Protein AF-X1LI17-F1 (afdb_monomer_lite)

pLDDT: mean 80.9, std 9.8, range [59.0, 95.38]

Sequence (76 aa):
MIASILLGMGLPTTAKYIILSIMAAPALVDLGIQPLAAHLFILYFGVIADLTPPVAVAAYAGAGISGGNSMKTGFI

Organism: NCBI:txid412755

Secondary structure (DSSP, 8-state):
-HHHHHTTTTS-HHHHHHHHHHHTHHHHHHTT--HHHHHHHHHHHHHHTTTSTTT-HHHHHHHHHHT--HHHHH--

InterPro domains:
  IPR010656 TRAP C4-dicarboxylate transport system permease DctM subunit [PF06808] (1-69)
  IPR011853 TRAP C4-dicarboxylate transport system permease, fused DctM-DctQ [PTHR43849] (1-75)

Foldseek 3Di:
DVCLLVLQAPDDLVVSLVVCCVPPLVVVVVVVDDSVCSSVVSSVSSVLSC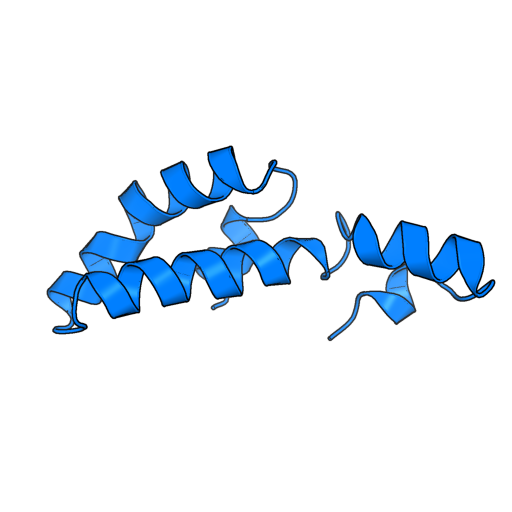LAPDNRPVLVVVCVVVVHDSNVSSDD

Structure (mmCIF, N/CA/C/O backbone):
data_AF-X1LI17-F1
#
_entry.id   AF-X1LI17-F1
#
loop_
_atom_site.group_PDB
_atom_site.id
_atom_site.type_symbol
_atom_site.label_atom_id
_atom_site.label_alt_id
_atom_site.label_comp_id
_atom_site.label_asym_id
_atom_site.label_entity_id
_atom_site.label_seq_id
_atom_site.pdbx_PDB_ins_code
_atom_site.Cartn_x
_atom_site.Cartn_y
_atom_site.Cartn_z
_atom_site.occupancy
_atom_site.B_iso_or_equiv
_atom_site.auth_seq_id
_atom_site.auth_comp_id
_atom_site.auth_asym_id
_atom_site.auth_atom_id
_atom_site.pdbx_PDB_model_num
ATOM 1 N N . MET A 1 1 ? -7.759 -0.437 -0.068 1.00 68.62 1 MET A N 1
ATOM 2 C CA . MET A 1 1 ? -7.164 -0.637 -1.406 1.00 68.62 1 MET A CA 1
ATOM 3 C C . MET A 1 1 ? -6.828 0.692 -2.070 1.00 68.62 1 MET A C 1
ATOM 5 O O . MET A 1 1 ? -5.665 1.052 -2.038 1.00 68.62 1 MET A O 1
ATOM 9 N N . ILE A 1 2 ? -7.801 1.458 -2.583 1.00 73.94 2 ILE A N 1
ATOM 10 C CA . ILE A 1 2 ? -7.531 2.696 -3.350 1.00 73.94 2 ILE A CA 1
ATOM 11 C C . ILE A 1 2 ? -6.708 3.717 -2.546 1.00 73.94 2 ILE A C 1
ATOM 13 O O . ILE A 1 2 ? -5.692 4.197 -3.032 1.00 73.94 2 ILE A O 1
ATOM 17 N N . ALA A 1 3 ? -7.079 3.988 -1.289 1.00 70.31 3 ALA A N 1
ATOM 18 C CA . ALA A 1 3 ? -6.322 4.901 -0.426 1.00 70.31 3 ALA A CA 1
ATOM 19 C C . ALA A 1 3 ? -4.886 4.414 -0.152 1.00 70.31 3 ALA A C 1
ATOM 21 O O . ALA A 1 3 ? -3.953 5.204 -0.185 1.00 70.31 3 ALA A O 1
ATOM 22 N N . SER A 1 4 ? -4.699 3.108 0.062 1.00 65.25 4 SER A N 1
ATOM 23 C CA . SER A 1 4 ? -3.381 2.494 0.278 1.00 65.25 4 SER A CA 1
ATOM 24 C C . SER A 1 4 ? -2.485 2.576 -0.956 1.00 65.25 4 SER A C 1
ATOM 26 O O . SER A 1 4 ? -1.275 2.724 -0.818 1.00 65.25 4 SER A O 1
ATOM 28 N N . ILE A 1 5 ? -3.089 2.508 -2.146 1.00 69.88 5 ILE A N 1
ATOM 29 C CA . ILE A 1 5 ? -2.390 2.655 -3.421 1.00 69.88 5 ILE A CA 1
ATOM 30 C C . ILE A 1 5 ? -2.004 4.119 -3.642 1.00 69.88 5 ILE A C 1
ATOM 32 O O . ILE A 1 5 ? -0.829 4.415 -3.820 1.00 69.88 5 ILE A O 1
ATOM 36 N N . LEU A 1 6 ? -2.954 5.051 -3.533 1.00 68.12 6 LEU A N 1
ATOM 37 C CA . LEU A 1 6 ? -2.706 6.476 -3.784 1.00 68.12 6 LEU A CA 1
ATOM 38 C C . LEU A 1 6 ? -1.726 7.105 -2.788 1.00 68.12 6 LEU A C 1
ATOM 40 O O . LEU A 1 6 ? -0.803 7.801 -3.197 1.00 68.12 6 LEU A O 1
ATOM 44 N N . LEU A 1 7 ? -1.889 6.829 -1.491 1.00 64.12 7 LEU A N 1
ATOM 45 C CA . LEU A 1 7 ? -0.953 7.294 -0.456 1.00 64.12 7 LEU A CA 1
ATOM 46 C C . LEU A 1 7 ? 0.393 6.562 -0.527 1.00 64.12 7 LEU A C 1
ATOM 48 O O . LEU A 1 7 ? 1.352 6.949 0.137 1.00 64.12 7 LEU A O 1
ATOM 52 N N . GLY A 1 8 ? 0.443 5.476 -1.298 1.00 59.00 8 GLY A N 1
ATOM 53 C CA . GLY A 1 8 ? 1.578 4.591 -1.393 1.00 59.00 8 GLY A CA 1
ATOM 54 C C . GLY A 1 8 ? 2.555 4.883 -2.526 1.00 59.00 8 GLY A C 1
ATOM 55 O O . GLY A 1 8 ? 3.678 4.381 -2.521 1.00 59.00 8 GLY A O 1
ATOM 56 N N . MET A 1 9 ? 2.155 5.662 -3.519 1.00 67.19 9 MET A N 1
ATOM 57 C CA . MET A 1 9 ? 2.962 5.874 -4.716 1.00 67.19 9 MET A CA 1
ATOM 58 C C . MET A 1 9 ? 4.130 6.830 -4.436 1.00 67.19 9 MET A C 1
ATOM 60 O O . MET A 1 9 ? 3.929 7.950 -3.979 1.00 67.19 9 MET A O 1
ATOM 64 N N . GLY A 1 10 ? 5.361 6.401 -4.742 1.00 65.25 10 GLY A N 1
ATOM 65 C CA . GLY A 1 10 ? 6.552 7.271 -4.733 1.00 65.25 10 GLY A CA 1
ATOM 66 C C . GLY A 1 10 ? 7.416 7.207 -3.471 1.00 65.25 10 GLY A C 1
ATOM 67 O O . GLY A 1 10 ? 8.406 7.928 -3.382 1.00 65.25 10 GLY A O 1
ATOM 68 N N . LEU A 1 11 ? 7.071 6.351 -2.506 1.00 71.69 11 LEU A N 1
ATOM 69 C CA . LEU A 1 11 ? 7.735 6.251 -1.204 1.00 71.69 11 LEU A CA 1
ATOM 70 C C . LEU A 1 11 ? 8.346 4.854 -0.998 1.00 71.69 11 LEU A C 1
ATOM 72 O O . LEU A 1 11 ? 7.690 3.864 -1.328 1.00 71.69 11 LEU A O 1
ATOM 76 N N . PRO A 1 12 ? 9.538 4.733 -0.375 1.00 79.94 12 PRO A N 1
ATOM 77 C CA . PRO A 1 12 ? 10.049 3.444 0.085 1.00 79.94 12 PRO A CA 1
ATOM 78 C C . PRO A 1 12 ? 9.041 2.747 1.008 1.00 79.94 12 PRO A C 1
ATOM 80 O O . PRO A 1 12 ? 8.390 3.406 1.825 1.00 79.94 12 PRO A O 1
ATOM 83 N N . THR A 1 13 ? 8.942 1.416 0.925 1.00 81.44 13 THR A N 1
ATOM 84 C CA . THR A 1 13 ? 7.938 0.600 1.637 1.00 81.44 13 THR A CA 1
ATOM 85 C C . THR A 1 13 ? 7.819 0.942 3.125 1.00 81.44 13 THR A C 1
ATOM 87 O O . THR A 1 13 ? 6.710 1.031 3.650 1.00 81.44 13 THR A O 1
ATOM 90 N N . THR A 1 14 ? 8.941 1.213 3.795 1.00 85.69 14 THR A N 1
ATOM 91 C CA . THR A 1 14 ? 8.971 1.600 5.212 1.00 85.69 14 THR A CA 1
ATOM 92 C C . THR A 1 14 ? 8.220 2.906 5.483 1.00 85.69 14 THR A C 1
ATOM 94 O O . THR A 1 14 ? 7.350 2.942 6.350 1.00 85.69 14 THR A O 1
ATOM 97 N N . ALA A 1 15 ? 8.511 3.974 4.732 1.00 85.56 15 ALA A N 1
ATOM 98 C CA . ALA A 1 15 ? 7.859 5.277 4.907 1.00 85.56 15 ALA A CA 1
ATOM 99 C C . ALA A 1 15 ? 6.351 5.182 4.636 1.00 85.56 15 ALA A C 1
ATOM 101 O O . ALA A 1 15 ? 5.523 5.739 5.355 1.00 85.56 15 ALA A O 1
ATOM 102 N N . LYS A 1 16 ? 6.007 4.387 3.627 1.00 83.62 16 LYS A N 1
ATOM 103 C CA . LYS A 1 16 ? 4.643 4.097 3.213 1.00 83.62 16 LYS A CA 1
ATOM 104 C C . LYS A 1 16 ? 3.820 3.416 4.307 1.00 83.62 16 LYS A C 1
ATOM 106 O O . LYS A 1 16 ? 2.708 3.841 4.614 1.00 83.62 16 LYS A O 1
ATOM 111 N N . TYR A 1 17 ? 4.391 2.378 4.919 1.00 87.81 17 TYR A N 1
ATOM 112 C CA . TYR A 1 17 ? 3.755 1.655 6.014 1.00 87.81 17 TYR A CA 1
ATOM 113 C C . TYR A 1 17 ? 3.507 2.564 7.216 1.00 87.81 17 TYR A C 1
ATOM 115 O O . TYR A 1 17 ? 2.413 2.532 7.771 1.00 87.81 17 TYR A O 1
ATOM 123 N N . ILE A 1 18 ? 4.473 3.414 7.579 1.00 90.19 18 ILE A N 1
ATOM 124 C CA . ILE A 1 18 ? 4.314 4.365 8.687 1.00 90.19 18 ILE A CA 1
ATOM 125 C C . ILE A 1 18 ? 3.104 5.274 8.432 1.00 90.19 18 ILE A C 1
ATOM 127 O O . ILE A 1 18 ? 2.203 5.330 9.266 1.00 90.19 18 ILE A O 1
ATOM 131 N N . ILE A 1 19 ? 3.018 5.899 7.255 1.00 89.38 19 ILE A N 1
ATOM 132 C CA . ILE A 1 19 ? 1.899 6.787 6.895 1.00 89.38 19 ILE A CA 1
ATOM 133 C C . ILE A 1 19 ? 0.559 6.038 6.941 1.00 89.38 19 ILE A C 1
ATOM 135 O O . ILE A 1 19 ? -0.395 6.493 7.575 1.00 89.38 19 ILE A O 1
ATOM 139 N N . LEU A 1 20 ? 0.484 4.856 6.325 1.00 87.69 20 LEU A N 1
ATOM 140 C CA . LEU A 1 20 ? -0.747 4.065 6.296 1.00 87.69 20 LEU A CA 1
ATOM 141 C C . LEU A 1 20 ? -1.141 3.524 7.676 1.00 87.69 20 LEU A C 1
ATOM 143 O O . LEU A 1 20 ? -2.330 3.409 7.965 1.00 87.69 20 LEU A O 1
ATOM 147 N N . SER A 1 21 ? -0.175 3.220 8.540 1.00 90.38 21 SER A N 1
ATOM 148 C CA . SER A 1 21 ? -0.435 2.759 9.907 1.00 90.38 21 SER A CA 1
ATOM 149 C C . SER A 1 21 ? -1.013 3.856 10.796 1.00 90.38 21 SER A C 1
ATOM 151 O O . SER A 1 21 ? -1.768 3.552 11.710 1.00 90.38 21 SER A O 1
ATOM 153 N N . ILE A 1 22 ? -0.707 5.122 10.504 1.00 92.75 22 ILE A N 1
ATOM 154 C CA . ILE A 1 22 ? -1.234 6.270 11.246 1.00 92.75 22 ILE A CA 1
ATOM 155 C C . ILE A 1 22 ? -2.601 6.688 10.690 1.00 92.75 22 ILE A C 1
ATOM 157 O O . ILE A 1 22 ? -3.479 7.075 11.453 1.00 92.75 22 ILE A O 1
ATOM 161 N N . MET A 1 23 ? -2.804 6.601 9.371 1.00 89.75 23 MET A N 1
ATOM 162 C CA . MET A 1 23 ? -4.024 7.104 8.724 1.00 89.75 23 MET A CA 1
ATOM 163 C C . MET A 1 23 ? -5.100 6.035 8.493 1.00 89.75 23 MET A C 1
ATOM 165 O O . MET A 1 23 ? -6.279 6.288 8.716 1.00 89.75 23 MET A O 1
ATOM 169 N N . ALA A 1 24 ? -4.720 4.854 8.001 1.00 88.25 24 ALA A N 1
ATOM 170 C CA . ALA A 1 24 ? -5.654 3.847 7.492 1.00 88.25 24 ALA A CA 1
ATOM 171 C C . ALA A 1 24 ? -5.863 2.660 8.445 1.00 88.25 24 ALA A C 1
ATOM 173 O O . ALA A 1 24 ? -6.971 2.129 8.502 1.00 88.25 24 ALA A O 1
ATOM 174 N N . ALA A 1 25 ? -4.841 2.238 9.199 1.00 89.19 25 ALA A N 1
ATOM 175 C CA . ALA A 1 25 ? -5.000 1.150 10.171 1.00 89.19 25 ALA A CA 1
ATOM 176 C C . ALA A 1 25 ? -6.024 1.462 11.282 1.00 89.19 25 ALA A C 1
ATOM 178 O O . ALA A 1 25 ? -6.852 0.589 11.537 1.00 89.19 25 ALA A O 1
ATOM 179 N N . PRO A 1 26 ? -6.060 2.667 11.895 1.00 90.88 26 PRO A N 1
ATOM 180 C CA . PRO A 1 26 ? -7.026 2.969 12.952 1.00 90.88 26 PRO A CA 1
ATOM 181 C C . PRO A 1 26 ? -8.463 2.908 12.438 1.00 90.88 26 PRO A C 1
ATOM 183 O O . PRO A 1 26 ? -9.300 2.256 13.04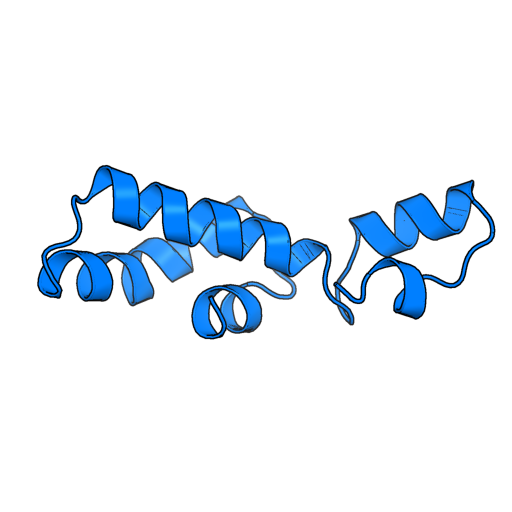3 1.00 90.88 26 PRO A O 1
ATOM 186 N N . ALA A 1 27 ? -8.716 3.460 11.246 1.00 91.25 27 ALA A N 1
ATOM 187 C CA . ALA A 1 27 ? -10.032 3.411 10.614 1.00 91.25 27 ALA A CA 1
ATOM 188 C C . ALA A 1 27 ? -10.526 1.971 10.37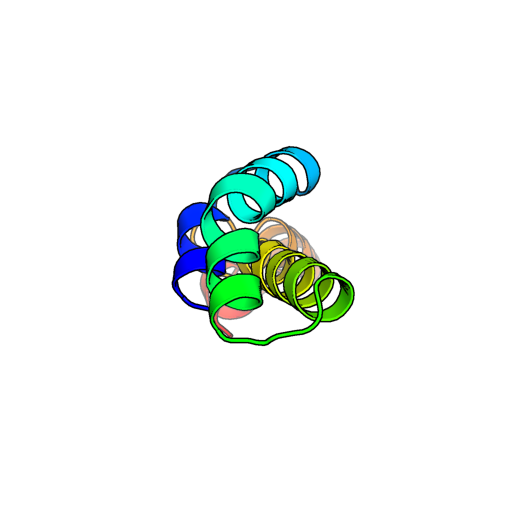5 1.00 91.25 27 ALA A C 1
ATOM 190 O O . ALA A 1 27 ? -11.709 1.68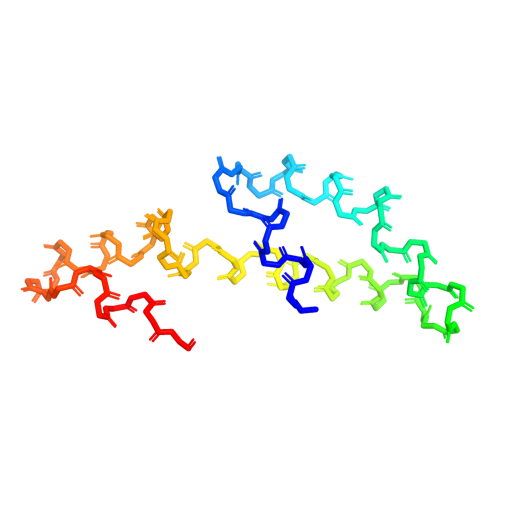7 10.535 1.00 91.25 27 ALA A O 1
ATOM 191 N N . LEU A 1 28 ? -9.630 1.047 10.005 1.00 89.88 28 LEU A N 1
ATOM 192 C CA . LEU A 1 28 ? -9.971 -0.373 9.854 1.00 89.88 28 LEU A CA 1
ATOM 193 C C . LEU A 1 28 ? -10.248 -1.044 11.204 1.00 89.88 28 LEU A C 1
ATOM 195 O O . LEU A 1 28 ? -11.153 -1.872 11.298 1.00 89.88 28 LEU A O 1
ATOM 199 N N . VAL A 1 29 ? -9.489 -0.689 12.240 1.00 93.62 29 VAL A N 1
ATOM 200 C CA . VAL A 1 29 ? -9.700 -1.201 13.601 1.00 93.62 29 VAL A CA 1
ATOM 201 C C . VAL A 1 29 ? -11.030 -0.705 14.174 1.00 93.62 29 VAL A C 1
ATOM 203 O O . VAL A 1 29 ? -11.773 -1.508 14.735 1.00 93.62 29 VAL A O 1
ATOM 206 N N . ASP A 1 30 ? -11.388 0.559 13.947 1.00 93.31 30 ASP A N 1
ATOM 207 C CA . ASP A 1 30 ? -12.678 1.140 14.352 1.00 93.31 30 ASP A CA 1
ATOM 208 C C . ASP A 1 30 ? -13.866 0.477 13.633 1.00 93.31 30 ASP A C 1
ATOM 210 O O . ASP A 1 30 ? -14.958 0.359 14.186 1.00 93.31 30 ASP A O 1
ATOM 214 N N . LEU A 1 31 ? -13.642 -0.028 12.415 1.00 92.88 31 LEU A N 1
ATOM 215 C CA . LEU A 1 31 ? -14.588 -0.855 11.656 1.00 92.88 31 LEU A CA 1
ATOM 216 C C . LEU A 1 31 ? -14.680 -2.311 12.164 1.00 92.88 31 LEU A C 1
ATOM 218 O O . LEU A 1 31 ? -15.401 -3.120 11.577 1.00 92.88 31 LEU A O 1
ATOM 222 N N . GLY A 1 32 ? -13.966 -2.664 13.237 1.00 92.38 32 GLY A N 1
ATOM 223 C CA . GLY A 1 32 ? -13.992 -3.991 13.858 1.00 92.38 32 GLY A CA 1
ATOM 224 C C . GLY A 1 32 ? -13.022 -5.007 13.245 1.00 92.38 32 GLY A C 1
ATOM 225 O O . GLY A 1 32 ? -13.083 -6.192 13.580 1.00 92.38 32 GLY A O 1
ATOM 226 N N . ILE A 1 33 ? -12.117 -4.583 12.357 1.00 93.94 33 ILE A N 1
ATOM 227 C CA . ILE A 1 33 ? -11.074 -5.461 11.814 1.00 93.94 33 ILE A CA 1
ATOM 228 C C . ILE A 1 33 ? -9.995 -5.684 12.879 1.00 93.94 33 ILE A C 1
ATOM 230 O O . ILE A 1 33 ? -9.542 -4.750 13.537 1.00 93.94 33 ILE A O 1
ATOM 234 N N . GLN A 1 34 ? -9.529 -6.928 13.027 1.00 95.38 34 GLN A N 1
ATOM 235 C CA . GLN A 1 34 ? -8.432 -7.233 13.949 1.00 95.38 34 GLN A CA 1
ATOM 236 C C . GLN A 1 34 ? -7.180 -6.404 13.605 1.00 95.38 34 GLN A C 1
ATOM 238 O O . GLN A 1 34 ? -6.797 -6.369 12.432 1.00 95.38 34 GLN A O 1
ATOM 243 N N . PRO A 1 35 ? -6.478 -5.816 14.594 1.00 92.38 35 PRO A N 1
ATOM 244 C CA . PRO A 1 35 ? -5.329 -4.944 14.343 1.00 92.38 35 PRO A CA 1
ATOM 245 C C . PRO A 1 35 ? -4.267 -5.575 13.442 1.00 92.38 35 PRO A C 1
ATOM 247 O O . PRO A 1 35 ? -3.830 -4.961 12.473 1.00 92.38 35 PRO A O 1
ATOM 250 N N . LEU A 1 36 ? -3.908 -6.838 13.686 1.00 94.50 36 LEU A N 1
ATOM 251 C CA . LEU A 1 36 ? -2.938 -7.546 12.850 1.00 94.50 36 LEU A CA 1
ATOM 252 C C . LEU A 1 36 ? -3.396 -7.630 11.385 1.00 94.50 36 LEU A C 1
ATOM 254 O O . LEU A 1 36 ? -2.612 -7.360 10.479 1.00 94.50 36 LEU A O 1
ATOM 258 N N . ALA A 1 37 ? -4.669 -7.956 11.150 1.00 92.88 37 ALA A N 1
ATOM 259 C CA . ALA A 1 37 ? -5.232 -8.017 9.806 1.00 92.88 37 ALA A CA 1
ATOM 260 C C . ALA A 1 37 ? -5.262 -6.632 9.143 1.00 92.88 37 ALA A C 1
ATOM 262 O O . ALA A 1 37 ? -4.917 -6.520 7.970 1.00 92.88 37 ALA A O 1
ATOM 263 N N . ALA A 1 38 ? -5.594 -5.574 9.890 1.00 93.06 38 ALA A N 1
ATOM 264 C CA . ALA A 1 38 ? -5.561 -4.200 9.396 1.00 93.06 38 ALA A CA 1
ATOM 265 C C . ALA A 1 38 ? -4.143 -3.788 8.966 1.00 93.06 38 ALA A C 1
ATOM 267 O O . ALA A 1 38 ? -3.963 -3.287 7.855 1.00 93.06 38 ALA A O 1
ATOM 268 N N . HIS A 1 39 ? -3.134 -4.064 9.799 1.00 93.44 39 HIS A N 1
ATOM 269 C CA . HIS A 1 39 ? -1.729 -3.766 9.506 1.00 93.44 39 HIS A CA 1
ATOM 270 C C . HIS A 1 39 ? -1.192 -4.558 8.306 1.00 93.44 39 HIS A C 1
ATOM 272 O O . HIS A 1 39 ? -0.531 -3.988 7.437 1.00 93.44 39 HIS A O 1
ATOM 278 N N . LEU A 1 40 ? -1.509 -5.851 8.209 1.00 93.50 40 LEU A N 1
ATOM 279 C CA . LEU A 1 40 ? -1.116 -6.672 7.061 1.00 93.50 40 LEU A CA 1
ATOM 280 C C . LEU A 1 40 ? -1.836 -6.242 5.777 1.00 93.50 40 LEU A C 1
ATOM 282 O O . LEU A 1 40 ? -1.220 -6.222 4.714 1.00 93.50 40 LEU A O 1
ATOM 286 N N . PHE A 1 41 ? -3.103 -5.835 5.871 1.00 90.12 41 PHE A N 1
ATOM 287 C CA . PHE A 1 41 ? -3.870 -5.327 4.736 1.00 90.12 41 PHE A CA 1
ATOM 288 C C . PHE A 1 41 ? -3.243 -4.050 4.168 1.00 90.12 41 PHE A C 1
ATOM 290 O O . PHE A 1 41 ? -2.970 -3.977 2.968 1.00 90.12 41 PHE A O 1
ATOM 297 N N . ILE A 1 42 ? -2.968 -3.050 5.013 1.00 90.00 42 ILE A N 1
ATOM 298 C CA . ILE A 1 42 ? -2.354 -1.803 4.537 1.00 90.00 42 ILE A CA 1
ATOM 299 C C . ILE A 1 42 ? -0.938 -2.026 4.003 1.00 90.00 42 ILE A C 1
ATOM 301 O O . ILE A 1 42 ? -0.558 -1.374 3.033 1.00 90.00 42 ILE A O 1
ATOM 305 N N . LEU A 1 43 ? -0.178 -2.959 4.587 1.00 89.19 43 LEU A N 1
ATOM 306 C CA . LEU A 1 43 ? 1.162 -3.306 4.128 1.00 89.19 43 LEU A CA 1
ATOM 307 C C . LEU A 1 43 ? 1.100 -3.959 2.746 1.00 89.19 43 LEU A C 1
ATOM 309 O O . LEU A 1 43 ? 1.783 -3.514 1.828 1.00 89.19 43 LEU A O 1
ATOM 313 N N . TYR A 1 44 ? 0.244 -4.967 2.579 1.00 87.50 44 TYR A N 1
ATOM 314 C CA . TYR A 1 44 ? 0.084 -5.690 1.322 1.00 87.50 44 TYR A CA 1
ATOM 315 C C . TYR A 1 44 ? -0.334 -4.758 0.178 1.00 87.50 44 TYR A C 1
ATOM 317 O O . TYR A 1 44 ? 0.336 -4.689 -0.853 1.00 87.50 44 TYR A O 1
ATOM 325 N N . PHE A 1 45 ? -1.392 -3.967 0.377 1.00 82.12 45 PHE A N 1
ATOM 326 C CA . PHE A 1 45 ? -1.871 -3.046 -0.657 1.00 82.12 45 PHE A CA 1
ATOM 327 C C . PHE A 1 45 ? -0.963 -1.824 -0.846 1.00 82.12 45 PHE A C 1
ATOM 329 O O . PHE A 1 45 ? -0.911 -1.274 -1.944 1.00 82.12 45 PHE A O 1
ATOM 336 N N . GLY A 1 46 ? -0.219 -1.419 0.185 1.00 81.31 46 GLY A N 1
ATOM 337 C CA . GLY A 1 46 ? 0.823 -0.402 0.063 1.00 81.31 46 GLY A CA 1
ATOM 338 C C . GLY A 1 46 ? 2.011 -0.876 -0.782 1.00 81.31 46 GLY A C 1
ATOM 339 O O . GLY A 1 46 ? 2.561 -0.088 -1.547 1.00 81.31 46 GLY A O 1
ATOM 340 N N . VAL A 1 47 ? 2.394 -2.154 -0.697 1.00 79.94 47 VAL A N 1
ATOM 341 C CA . VAL A 1 47 ? 3.449 -2.744 -1.544 1.00 79.94 47 VAL A CA 1
ATOM 342 C C . VAL A 1 47 ? 2.968 -2.919 -2.982 1.00 79.94 47 VAL A C 1
ATOM 344 O O . VAL A 1 47 ? 3.696 -2.576 -3.906 1.00 79.94 47 VAL A O 1
ATOM 347 N N . ILE A 1 48 ? 1.728 -3.372 -3.195 1.00 76.69 48 ILE A N 1
ATOM 348 C CA . ILE A 1 48 ? 1.160 -3.471 -4.551 1.00 76.69 48 ILE A CA 1
ATOM 349 C C . ILE A 1 48 ? 1.121 -2.107 -5.258 1.00 76.69 48 ILE A C 1
ATOM 351 O O . ILE A 1 48 ? 1.296 -2.049 -6.472 1.00 76.69 48 ILE A O 1
ATOM 355 N N . ALA A 1 49 ? 1.003 -1.005 -4.513 1.00 73.00 49 ALA A N 1
ATOM 356 C CA . ALA A 1 49 ? 1.112 0.345 -5.065 1.00 73.00 49 ALA A CA 1
ATOM 357 C C . ALA A 1 49 ? 2.438 0.616 -5.807 1.00 73.00 49 ALA A C 1
ATOM 359 O O . ALA A 1 49 ? 2.477 1.484 -6.675 1.00 73.00 49 ALA A O 1
ATOM 360 N N . ASP A 1 50 ? 3.518 -0.113 -5.486 1.00 69.69 50 ASP A N 1
ATOM 361 C CA . ASP A 1 50 ? 4.814 -0.010 -6.180 1.00 69.69 50 ASP A CA 1
ATOM 362 C C . ASP A 1 50 ? 4.862 -0.762 -7.511 1.00 69.69 50 ASP A C 1
ATOM 364 O O . ASP A 1 50 ? 5.857 -0.648 -8.228 1.00 69.69 50 ASP A O 1
ATOM 368 N N . LEU A 1 51 ? 3.831 -1.540 -7.848 1.00 73.00 51 LEU A N 1
ATOM 369 C CA . LEU A 1 51 ? 3.708 -2.173 -9.161 1.00 73.00 51 LEU A CA 1
ATOM 370 C C . LEU A 1 51 ? 2.915 -1.300 -10.140 1.00 73.00 51 LEU A C 1
ATOM 372 O O . LEU A 1 51 ? 3.163 -1.381 -11.340 1.00 73.00 51 LEU A O 1
ATOM 376 N N . THR A 1 52 ? 2.015 -0.442 -9.652 1.00 71.94 52 THR A N 1
ATOM 377 C CA . THR A 1 52 ? 1.122 0.356 -10.504 1.00 71.94 52 THR A CA 1
ATOM 378 C C . THR A 1 52 ? 1.809 1.636 -11.023 1.00 71.94 52 THR A C 1
ATOM 380 O O . THR A 1 52 ? 2.428 2.373 -10.245 1.00 71.94 52 THR A O 1
ATOM 383 N N . PRO A 1 53 ? 1.733 1.948 -12.334 1.00 68.75 53 PRO A N 1
ATOM 384 C CA . PRO A 1 53 ? 2.252 3.194 -12.895 1.00 68.75 53 PRO A CA 1
ATOM 385 C C . PRO A 1 53 ? 1.611 4.431 -12.256 1.00 68.75 53 PRO A C 1
ATOM 387 O O . PRO A 1 53 ? 0.446 4.364 -11.858 1.00 68.75 53 PRO A O 1
ATOM 390 N N . PRO A 1 54 ? 2.304 5.590 -12.203 1.00 65.00 54 PRO A N 1
ATOM 391 C CA . PRO A 1 54 ? 3.597 5.944 -12.818 1.00 65.00 54 PRO A CA 1
ATOM 392 C C . PRO A 1 54 ? 4.894 5.550 -12.082 1.00 65.00 54 PRO A C 1
ATOM 394 O O . PRO A 1 54 ? 5.960 5.675 -12.686 1.00 65.00 54 PRO A O 1
ATOM 397 N N . VAL A 1 55 ? 4.853 5.112 -10.817 1.00 67.44 55 VAL A N 1
ATOM 398 C CA . VAL A 1 55 ? 6.079 4.918 -10.005 1.00 67.44 55 VAL A CA 1
ATOM 399 C C . VAL A 1 55 ? 6.708 3.537 -10.221 1.00 67.44 55 VAL A C 1
ATOM 401 O O . VAL A 1 55 ? 7.918 3.461 -10.392 1.00 67.44 55 VAL A O 1
ATOM 404 N N . ALA A 1 56 ? 5.887 2.481 -10.254 1.00 72.94 56 ALA A N 1
ATOM 405 C CA . ALA A 1 56 ? 6.119 1.142 -10.821 1.00 72.94 56 ALA A CA 1
ATOM 406 C C . ALA A 1 56 ? 7.572 0.609 -10.953 1.00 72.94 56 ALA A C 1
ATOM 408 O O . ALA A 1 56 ? 7.919 0.035 -11.987 1.00 72.94 56 ALA A O 1
ATOM 409 N N . VAL A 1 57 ? 8.448 0.770 -9.949 1.00 70.19 57 VAL A N 1
ATOM 410 C CA . VAL A 1 57 ? 9.899 0.493 -10.086 1.00 70.19 57 VAL A CA 1
ATOM 411 C C . VAL A 1 57 ? 10.161 -0.962 -10.487 1.00 70.19 57 VAL A C 1
ATOM 413 O O . VAL A 1 57 ? 11.008 -1.238 -11.338 1.00 70.19 57 VAL A O 1
ATOM 416 N N . ALA A 1 58 ? 9.371 -1.893 -9.947 1.00 75.62 58 ALA A N 1
ATOM 417 C CA . ALA A 1 58 ? 9.423 -3.304 -10.316 1.00 75.62 58 ALA A CA 1
ATOM 418 C C . ALA A 1 58 ? 8.989 -3.553 -11.773 1.00 75.62 58 ALA A C 1
ATOM 420 O O . ALA A 1 58 ? 9.611 -4.359 -12.468 1.00 75.62 58 ALA A O 1
ATOM 421 N N . ALA A 1 59 ? 7.971 -2.838 -12.266 1.00 77.94 59 ALA A N 1
ATOM 422 C CA . ALA A 1 59 ? 7.524 -2.951 -13.653 1.00 77.94 59 ALA A CA 1
ATOM 423 C C . ALA A 1 59 ? 8.558 -2.374 -14.629 1.00 77.94 59 ALA A C 1
ATOM 425 O O . ALA A 1 59 ? 8.782 -2.965 -15.684 1.00 77.94 59 ALA A O 1
ATOM 426 N N . TYR A 1 60 ? 9.234 -1.274 -14.271 1.00 76.12 60 TYR A N 1
ATOM 427 C CA . TYR A 1 60 ? 10.355 -0.738 -15.053 1.00 76.12 60 TYR A CA 1
ATOM 428 C C . TYR A 1 60 ? 11.522 -1.730 -15.123 1.00 76.12 60 TYR A C 1
ATOM 430 O O . TYR A 1 60 ? 12.043 -1.976 -16.211 1.00 76.12 60 TYR A O 1
ATOM 438 N N . ALA A 1 61 ? 11.895 -2.347 -13.998 1.00 81.06 61 ALA A N 1
ATOM 439 C CA . ALA A 1 61 ? 12.956 -3.352 -13.962 1.00 81.06 61 ALA A CA 1
ATOM 440 C C . ALA A 1 61 ? 12.600 -4.600 -14.794 1.00 81.06 61 ALA A C 1
ATOM 442 O O . ALA A 1 61 ? 13.387 -5.033 -15.636 1.00 81.06 61 ALA A O 1
ATOM 443 N N . GLY A 1 62 ? 11.392 -5.147 -14.619 1.00 81.62 62 GLY A N 1
ATOM 444 C CA . GLY A 1 62 ? 10.923 -6.316 -15.371 1.00 81.62 62 GLY A CA 1
ATOM 445 C C . GLY A 1 62 ? 10.767 -6.048 -16.873 1.00 81.62 62 GLY A C 1
ATOM 446 O O . GLY A 1 62 ? 11.119 -6.893 -17.700 1.00 81.62 62 GLY A O 1
ATOM 447 N N . ALA A 1 63 ? 10.300 -4.856 -17.248 1.00 84.06 63 ALA A N 1
ATOM 448 C CA . ALA A 1 63 ? 10.236 -4.416 -18.640 1.00 84.06 63 ALA A CA 1
ATOM 449 C C . ALA A 1 63 ? 11.629 -4.254 -19.266 1.00 84.06 63 ALA A C 1
ATOM 451 O O . ALA A 1 63 ? 11.82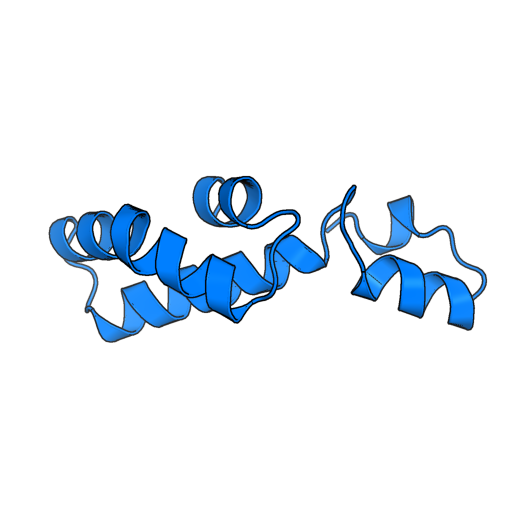6 -4.670 -20.404 1.00 84.06 63 ALA A O 1
ATOM 452 N N . GLY A 1 64 ? 12.608 -3.735 -18.518 1.00 79.62 64 GLY A N 1
ATOM 453 C CA . GLY A 1 64 ? 13.997 -3.631 -18.973 1.00 79.62 64 GLY A CA 1
ATOM 454 C C . GLY A 1 64 ? 14.644 -4.987 -19.273 1.00 79.62 64 GLY A C 1
ATOM 455 O O . GLY A 1 64 ? 15.406 -5.097 -20.228 1.00 79.62 64 GLY A O 1
ATOM 456 N N . ILE A 1 65 ? 14.302 -6.028 -18.506 1.00 85.81 65 ILE A N 1
ATOM 457 C CA . ILE A 1 65 ? 14.793 -7.399 -18.738 1.00 85.81 65 ILE A CA 1
ATOM 458 C C . ILE A 1 65 ? 14.062 -8.065 -19.913 1.00 85.81 65 ILE A C 1
ATOM 460 O O . ILE A 1 65 ? 14.682 -8.743 -20.726 1.00 85.81 65 ILE A O 1
ATOM 464 N N . SER A 1 66 ? 12.741 -7.892 -20.006 1.00 88.06 66 SER A N 1
ATOM 465 C CA . SER A 1 66 ? 11.901 -8.562 -21.014 1.00 88.06 66 SER A CA 1
ATOM 466 C C . SER A 1 66 ? 11.812 -7.837 -22.363 1.00 88.06 66 SER A C 1
ATOM 468 O O . SER A 1 66 ? 11.297 -8.407 -23.323 1.00 88.06 66 SER A O 1
ATOM 470 N N . GLY A 1 67 ? 12.259 -6.580 -22.448 1.00 81.50 67 GLY A N 1
ATOM 471 C CA . GLY A 1 67 ? 12.035 -5.703 -23.603 1.00 81.50 67 GLY A CA 1
ATOM 472 C C . GLY A 1 67 ? 10.584 -5.216 -23.749 1.00 81.50 67 GLY A C 1
ATOM 473 O O . GLY A 1 67 ? 10.221 -4.653 -24.781 1.00 81.50 67 GLY A O 1
ATOM 474 N N . GLY A 1 68 ? 9.736 -5.452 -22.742 1.00 82.31 68 GLY A N 1
ATOM 475 C CA . GLY A 1 68 ? 8.331 -5.048 -22.730 1.00 82.31 68 GLY A CA 1
ATOM 476 C C . GLY A 1 68 ? 8.122 -3.556 -22.457 1.00 82.31 68 GLY A C 1
ATOM 477 O O . GLY A 1 68 ? 9.032 -2.821 -22.084 1.00 82.31 68 GLY A O 1
ATOM 478 N N . ASN A 1 69 ? 6.883 -3.086 -22.611 1.00 81.88 69 ASN A N 1
ATOM 479 C CA . ASN A 1 69 ? 6.522 -1.714 -22.259 1.00 81.88 69 ASN A CA 1
ATOM 480 C C . ASN A 1 69 ? 6.237 -1.612 -20.752 1.00 81.88 69 ASN A C 1
ATOM 482 O O . ASN A 1 69 ? 5.260 -2.183 -20.276 1.00 81.88 69 ASN A O 1
ATOM 486 N N . SER A 1 70 ? 7.044 -0.842 -20.021 1.00 72.94 70 SER A N 1
ATOM 487 C CA . SER A 1 70 ? 6.944 -0.677 -18.561 1.00 72.94 70 SER A CA 1
ATOM 488 C C . SE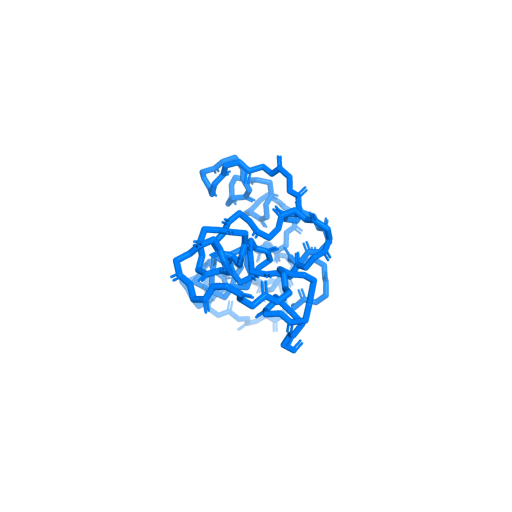R A 1 70 ? 5.581 -0.201 -18.066 1.00 72.94 70 SER A C 1
ATOM 490 O O . SER A 1 70 ? 5.107 -0.694 -17.043 1.00 72.94 70 SER A O 1
ATOM 492 N N . MET A 1 71 ? 4.916 0.695 -18.801 1.00 76.12 71 MET A N 1
ATOM 493 C CA . MET A 1 71 ? 3.566 1.141 -18.451 1.00 76.12 71 MET A CA 1
ATOM 494 C C . MET A 1 71 ? 2.581 -0.024 -18.539 1.00 76.12 71 MET A C 1
ATOM 496 O O . MET A 1 71 ? 1.832 -0.252 -17.598 1.00 76.12 71 MET A O 1
ATOM 500 N N . LYS A 1 72 ? 2.615 -0.810 -19.622 1.00 77.19 72 LYS A N 1
ATOM 501 C CA . LYS A 1 72 ? 1.736 -1.983 -19.773 1.00 77.19 72 LYS A CA 1
ATOM 502 C C . LYS A 1 72 ? 2.043 -3.090 -18.762 1.00 77.19 72 LYS A C 1
ATOM 504 O O . LYS A 1 72 ? 1.116 -3.749 -18.317 1.00 77.19 72 LYS A O 1
ATOM 509 N N . THR A 1 73 ? 3.308 -3.277 -18.391 1.00 76.69 73 THR A N 1
ATOM 510 C CA . THR A 1 73 ? 3.732 -4.299 -17.420 1.00 76.69 73 THR A CA 1
ATOM 511 C C . THR A 1 73 ? 3.228 -4.013 -16.003 1.00 76.69 73 THR A C 1
ATOM 513 O O . THR A 1 73 ? 2.989 -4.947 -15.245 1.00 76.69 73 THR A O 1
ATOM 516 N N . GLY A 1 74 ? 3.082 -2.738 -15.634 1.00 71.56 74 GLY A N 1
ATOM 517 C CA . GLY A 1 74 ? 2.637 -2.342 -14.295 1.00 71.56 74 GLY A CA 1
ATOM 518 C C . GLY A 1 74 ? 1.121 -2.185 -14.137 1.00 71.56 74 GLY A C 1
ATOM 519 O O . GLY A 1 74 ? 0.637 -2.067 -13.013 1.00 71.56 74 GLY A O 1
ATOM 520 N N . PHE A 1 75 ? 0.357 -2.139 -15.232 1.00 70.31 75 PHE A N 1
ATOM 521 C CA . PHE A 1 75 ? -1.104 -2.085 -15.151 1.00 70.31 75 PHE A CA 1
ATOM 522 C C . PHE A 1 75 ? -1.644 -3.458 -14.718 1.00 70.31 75 PHE A C 1
ATOM 524 O O . PHE A 1 75 ? -1.625 -4.405 -15.502 1.00 70.31 75 PHE A O 1
ATOM 531 N N . ILE A 1 76 ? -2.108 -3.538 -13.466 1.00 60.72 76 ILE A N 1
ATOM 532 C CA . ILE A 1 76 ? -2.828 -4.676 -12.871 1.00 60.72 76 ILE A CA 1
ATOM 533 C C . ILE A 1 76 ? -4.262 -4.237 -12.590 1.00 60.72 76 ILE A C 1
ATOM 535 O O . ILE A 1 76 ? -4.423 -3.099 -12.089 1.00 60.72 76 ILE A O 1
#

Radius of gyration: 13.87 Å; chains: 1; bounding box: 29×16×38 Å